Protein AF-A0A1T2KWX1-F1 (afdb_monomer_lite)

Sequence (149 aa):
MFHFFMPVNASEAEDPHYSEAGFFDLHLCHWPDRPPFFKAVFSTFDFDDIDYVSIENPDGSEITRLETSSFIEFRSKGRKKRAFLQDHELADTPKAGWYTAKIHLKDGTVAEAKDYVDPGQLPLAEKIYPEEAQEVTLPVTIRWNDNRN

Radius of gyration: 19.48 Å; chains: 1; bounding box: 56×36×42 Å

Secondary structure (DSSP, 8-state):
----PPPPPHHHHS-TTEETTEEEEEEEE--TTS--EEEEEEEES-TTTEEEEEEE-TTS-EEEE--TTS-EEEEETTEEEEEEEEEEEPPSSPPPEEEEEEEEETTS-EEEEEEEE-GGG---------SS-------SS--------

Foldseek 3Di:
DDDDQDDQPPVRVPALQDKSFWGWDWDFAQAQPDAIWIKIKTKGLPLVFFPWKWKAAQVRHTQDIFDSVDWDWDDDPNGIMIMGIDIGHADPDGDFAWMWIWTQTPVRDTIIGTDTDDPVPDDHDDDPDPDPDDDDDDDPDDDDDPPDD

Organism: NCBI:txid1918949

Structure (mmCIF, N/CA/C/O backbone):
data_AF-A0A1T2KWX1-F1
#
_entry.id   AF-A0A1T2KWX1-F1
#
loop_
_atom_site.group_PDB
_atom_site.id
_atom_site.type_symbol
_atom_site.label_atom_id
_atom_site.label_alt_id
_atom_site.label_comp_id
_atom_site.label_asym_id
_atom_site.label_entity_id
_atom_site.label_seq_id
_atom_site.pdbx_PDB_ins_code
_atom_site.Cartn_x
_atom_site.Cartn_y
_atom_site.Cartn_z
_atom_site.occupancy
_atom_site.B_iso_or_equiv
_atom_site.auth_seq_id
_atom_site.auth_comp_id
_atom_site.auth_asym_id
_atom_site.auth_atom_id
_atom_site.pdbx_PDB_model_num
ATOM 1 N N . MET A 1 1 ? -20.654 8.286 19.021 1.00 33.97 1 MET A N 1
ATOM 2 C CA . MET A 1 1 ? -19.634 7.223 18.934 1.00 33.97 1 MET A CA 1
ATOM 3 C C . MET A 1 1 ? -18.305 7.940 18.792 1.00 33.97 1 MET A C 1
ATOM 5 O O . MET A 1 1 ? -18.181 8.731 17.870 1.00 33.97 1 MET A O 1
ATOM 9 N N . PHE A 1 2 ? -17.413 7.832 19.776 1.00 27.52 2 PHE A N 1
ATOM 10 C CA . PHE A 1 2 ? -16.129 8.537 19.757 1.00 27.52 2 PHE A CA 1
ATOM 11 C C . PHE A 1 2 ? -15.102 7.627 19.080 1.00 27.52 2 PHE A C 1
ATOM 13 O O . PHE A 1 2 ? -14.740 6.606 19.660 1.00 27.52 2 PHE A O 1
ATOM 20 N N . HIS A 1 3 ? -14.677 7.973 17.863 1.00 35.34 3 HIS A N 1
ATOM 21 C CA . HIS A 1 3 ? -13.516 7.348 17.232 1.00 35.34 3 HIS A CA 1
ATOM 22 C C . HIS A 1 3 ? -12.269 7.893 17.930 1.00 35.34 3 HIS A C 1
ATOM 24 O O . HIS A 1 3 ? -11.960 9.081 17.844 1.00 35.34 3 HIS A O 1
ATOM 30 N N . PHE A 1 4 ? -11.607 7.040 18.707 1.00 35.28 4 PHE A N 1
ATOM 31 C CA . PHE A 1 4 ? -10.330 7.362 19.332 1.00 35.28 4 PHE A CA 1
ATOM 32 C C . PHE A 1 4 ? -9.213 7.068 18.330 1.00 35.28 4 PHE A C 1
ATOM 34 O O . PHE A 1 4 ? -8.646 5.979 18.333 1.00 35.28 4 PHE A O 1
ATOM 41 N N . PHE A 1 5 ? -8.877 8.053 17.501 1.00 46.44 5 PHE A N 1
ATOM 42 C CA . PHE A 1 5 ? -7.596 8.052 16.803 1.00 46.44 5 PHE A CA 1
ATOM 43 C C . PHE A 1 5 ? -6.484 8.261 17.833 1.00 46.44 5 PHE A C 1
ATOM 45 O O . PHE A 1 5 ? -6.562 9.154 18.684 1.00 46.44 5 PHE A O 1
ATOM 52 N N . MET A 1 6 ? -5.463 7.401 17.816 1.00 46.31 6 MET A N 1
ATOM 53 C CA . MET A 1 6 ? -4.287 7.641 18.647 1.00 46.31 6 MET A CA 1
ATOM 54 C C . MET A 1 6 ? -3.519 8.852 18.117 1.00 46.31 6 MET A C 1
ATOM 56 O O . MET A 1 6 ? -3.432 9.027 16.903 1.00 46.31 6 MET A O 1
ATOM 60 N N . PRO A 1 7 ? -2.920 9.666 19.004 1.00 46.12 7 PRO A N 1
ATOM 61 C CA . PRO A 1 7 ? -2.001 10.696 18.565 1.00 46.12 7 PRO A CA 1
ATOM 62 C C . PRO A 1 7 ? -0.810 10.016 17.889 1.00 46.12 7 PRO A C 1
ATOM 64 O O . PRO A 1 7 ? -0.090 9.222 18.502 1.00 46.12 7 PRO A O 1
ATOM 67 N N . VAL A 1 8 ? -0.647 10.318 16.608 1.00 54.03 8 VAL A N 1
ATOM 68 C CA . VAL A 1 8 ? 0.557 10.045 15.832 1.00 54.03 8 VAL A CA 1
ATOM 69 C C . VAL A 1 8 ? 1.733 10.705 16.572 1.00 54.03 8 VAL A C 1
ATOM 71 O O . VAL A 1 8 ? 1.634 11.865 16.980 1.00 54.03 8 VAL A O 1
ATOM 74 N N . ASN A 1 9 ? 2.824 9.974 16.837 1.00 54.62 9 ASN A N 1
ATOM 75 C CA . ASN A 1 9 ? 4.011 10.597 17.446 1.00 54.62 9 ASN A CA 1
ATOM 76 C C . ASN A 1 9 ? 4.545 11.699 16.515 1.00 54.62 9 ASN A C 1
ATOM 78 O O . ASN A 1 9 ? 4.433 11.570 15.305 1.00 54.62 9 ASN A O 1
ATOM 82 N N . ALA A 1 10 ? 5.183 12.753 17.035 1.00 46.31 10 ALA A N 1
ATOM 83 C CA . ALA A 1 10 ? 5.638 13.883 16.206 1.00 46.31 10 ALA A CA 1
ATOM 84 C C . ALA A 1 10 ? 6.522 13.473 15.005 1.00 46.31 10 ALA A C 1
ATOM 86 O O . ALA A 1 10 ? 6.414 14.073 13.945 1.00 46.31 10 ALA A O 1
ATOM 87 N N . SER A 1 11 ? 7.336 12.416 15.138 1.00 58.19 11 SER A N 1
ATOM 88 C CA . SER A 1 11 ? 8.118 11.855 14.025 1.00 58.19 11 SER A CA 1
ATOM 89 C C . SER A 1 11 ? 7.287 11.043 13.027 1.00 58.19 11 SER A C 1
ATOM 91 O O . SER A 1 11 ? 7.658 10.960 11.870 1.00 58.19 11 SER A O 1
ATOM 93 N N . GLU A 1 12 ? 6.190 10.426 13.471 1.00 63.66 12 GLU A N 1
ATOM 94 C CA . GLU A 1 12 ? 5.225 9.737 12.603 1.00 63.66 12 GLU A CA 1
ATOM 95 C C . GLU A 1 12 ? 4.311 10.769 11.895 1.00 63.66 12 GLU A C 1
ATOM 97 O O . GLU A 1 12 ? 3.767 10.480 10.843 1.00 63.66 12 GLU A O 1
ATOM 102 N N . ALA A 1 13 ? 4.138 11.981 12.442 1.00 66.62 13 ALA A N 1
ATOM 103 C CA . ALA A 1 13 ? 3.219 12.991 11.900 1.00 66.62 13 ALA A CA 1
ATOM 104 C C . ALA A 1 13 ? 3.770 13.712 10.662 1.00 66.62 13 ALA A C 1
ATOM 106 O O . ALA A 1 13 ? 3.001 14.234 9.859 1.00 66.62 13 ALA A O 1
ATOM 107 N N . GLU A 1 14 ? 5.094 13.750 10.523 1.00 84.25 14 GLU A N 1
ATOM 108 C CA . GLU A 1 14 ? 5.785 14.302 9.353 1.00 84.25 14 GLU A CA 1
ATOM 109 C C . GLU A 1 14 ? 6.206 13.213 8.357 1.00 84.25 14 GLU A C 1
ATOM 111 O O . GLU A 1 14 ? 6.627 13.532 7.246 1.00 84.25 14 GLU A O 1
ATOM 116 N N . ASP A 1 15 ? 6.096 11.941 8.745 1.00 92.31 15 ASP A N 1
ATOM 117 C CA . ASP A 1 15 ? 6.477 10.801 7.924 1.00 92.31 15 ASP A CA 1
ATOM 118 C C . ASP A 1 15 ? 5.303 10.378 7.018 1.00 92.31 15 ASP A C 1
ATOM 120 O O . ASP A 1 15 ? 4.298 9.873 7.529 1.00 92.31 15 ASP A O 1
ATOM 124 N N . PRO A 1 16 ? 5.406 10.537 5.680 1.00 95.19 16 PRO A N 1
ATOM 125 C CA . PRO A 1 16 ? 4.317 10.230 4.755 1.00 95.19 16 PRO A CA 1
ATOM 126 C C . PRO A 1 16 ? 3.844 8.776 4.804 1.00 95.19 16 PRO A C 1
ATOM 128 O O . PRO A 1 16 ? 2.718 8.506 4.392 1.00 95.19 16 PRO A O 1
ATOM 131 N N . HIS A 1 17 ? 4.651 7.849 5.331 1.00 97.06 17 HIS A N 1
ATOM 132 C CA . HIS A 1 17 ? 4.259 6.447 5.493 1.00 97.06 17 HIS A CA 1
ATOM 133 C C . HIS A 1 17 ? 3.114 6.267 6.491 1.00 97.06 17 HIS A C 1
ATOM 135 O O . HIS A 1 17 ? 2.441 5.234 6.484 1.00 97.06 17 HIS A O 1
ATOM 141 N N . TYR A 1 18 ? 2.890 7.241 7.372 1.00 95.31 18 TYR A N 1
ATOM 142 C CA . TYR A 1 18 ? 1.847 7.186 8.380 1.00 95.31 18 TYR A CA 1
ATOM 143 C C . TYR A 1 18 ? 0.668 8.077 8.003 1.00 95.31 18 TYR A C 1
ATOM 145 O O . TYR A 1 18 ? 0.795 9.207 7.546 1.00 95.31 18 TYR A O 1
ATOM 153 N N . SER A 1 19 ? -0.512 7.551 8.288 1.00 95.06 19 SER A N 1
ATOM 154 C CA . SER A 1 19 ? -1.768 8.279 8.328 1.00 95.06 19 SER A CA 1
ATOM 155 C C . SER A 1 19 ? -2.445 8.016 9.667 1.00 95.06 19 SER A C 1
ATOM 157 O O . SER A 1 19 ? -2.051 7.119 10.421 1.00 95.06 19 SER A O 1
ATOM 159 N N . GLU A 1 20 ? -3.525 8.738 9.945 1.00 91.94 20 GLU A N 1
ATOM 160 C CA . GLU A 1 20 ? -4.379 8.435 11.095 1.00 91.94 20 GLU A CA 1
ATOM 161 C C . GLU A 1 20 ? -4.956 7.008 11.048 1.00 91.94 20 GLU A C 1
ATOM 163 O O . GLU A 1 20 ? -5.183 6.404 12.093 1.00 91.94 20 GLU A O 1
ATOM 168 N N . ALA A 1 21 ? -5.124 6.433 9.851 1.00 95.12 21 ALA A N 1
ATOM 169 C CA . ALA A 1 21 ? -5.714 5.112 9.657 1.00 95.12 21 ALA A CA 1
ATOM 170 C C . ALA A 1 21 ? -4.691 3.960 9.656 1.00 95.12 21 ALA A C 1
ATOM 172 O O . ALA A 1 21 ? -5.078 2.791 9.742 1.00 95.12 21 ALA A O 1
ATOM 173 N N . GLY A 1 22 ? -3.387 4.241 9.563 1.00 94.75 22 GLY A N 1
ATOM 174 C CA . GLY A 1 22 ? -2.361 3.200 9.560 1.00 94.75 22 GLY A CA 1
ATOM 175 C C . GLY A 1 22 ? -1.039 3.598 8.915 1.00 94.75 22 GLY A C 1
ATOM 176 O O . GLY A 1 22 ? -0.802 4.757 8.594 1.00 94.75 22 GLY A O 1
ATOM 177 N N . PHE A 1 23 ? -0.181 2.597 8.743 1.00 96.62 23 PHE A N 1
ATOM 178 C CA . PHE A 1 23 ? 1.148 2.693 8.142 1.00 96.62 23 PHE A CA 1
ATOM 179 C C . PHE A 1 23 ? 1.183 1.950 6.808 1.00 96.62 23 PHE A C 1
ATOM 181 O O . PHE A 1 23 ? 0.677 0.824 6.748 1.00 96.62 23 PHE A O 1
ATOM 188 N N . PHE A 1 24 ? 1.815 2.536 5.797 1.00 97.38 24 PHE A N 1
ATOM 189 C CA . PHE A 1 24 ? 2.024 1.955 4.475 1.00 97.38 24 PHE A CA 1
ATOM 190 C C . PHE A 1 24 ? 3.501 2.014 4.076 1.00 97.38 24 PHE A C 1
ATOM 192 O O . PHE A 1 24 ? 4.145 3.028 4.307 1.00 97.38 24 PHE A O 1
ATOM 199 N N . ASP A 1 25 ? 3.996 0.943 3.461 1.00 96.44 25 ASP A N 1
ATOM 200 C CA . ASP A 1 25 ? 5.340 0.815 2.889 1.00 96.44 25 ASP A CA 1
ATOM 201 C C . ASP A 1 25 ? 5.269 -0.047 1.621 1.00 96.44 25 ASP A C 1
ATOM 203 O O . ASP A 1 25 ? 4.445 -0.972 1.531 1.00 96.44 25 ASP A O 1
ATOM 207 N N . LEU A 1 26 ? 6.112 0.255 0.635 1.00 94.00 26 LEU A N 1
ATOM 208 C CA . LEU A 1 26 ? 6.174 -0.452 -0.635 1.00 94.00 26 LEU A CA 1
ATOM 209 C C . LEU A 1 26 ? 7.611 -0.881 -0.937 1.00 94.00 26 LEU A C 1
ATOM 211 O O . LEU A 1 26 ? 8.393 -0.193 -1.591 1.00 94.00 26 LEU A O 1
ATOM 215 N N . HIS A 1 27 ? 7.947 -2.103 -0.540 1.00 92.06 27 HIS A N 1
ATOM 216 C CA . HIS A 1 27 ? 9.292 -2.616 -0.739 1.00 92.06 27 HIS A CA 1
ATOM 217 C C . HIS A 1 27 ? 9.491 -3.177 -2.155 1.00 92.06 27 HIS A C 1
ATOM 219 O O . HIS A 1 27 ? 8.851 -4.159 -2.546 1.00 92.06 27 HIS A O 1
ATOM 225 N N . LEU A 1 28 ? 10.429 -2.608 -2.918 1.00 90.19 28 LEU A N 1
ATOM 226 C CA . LEU A 1 28 ? 10.876 -3.189 -4.184 1.00 90.19 28 LEU A CA 1
ATOM 227 C C . LEU A 1 28 ? 11.759 -4.419 -3.932 1.00 90.19 28 LEU A C 1
ATOM 229 O O . LEU A 1 28 ? 12.913 -4.315 -3.521 1.00 90.19 28 LEU A O 1
ATOM 233 N N . CYS A 1 29 ? 11.215 -5.597 -4.220 1.00 88.56 29 CYS A N 1
ATOM 234 C CA . CYS A 1 29 ? 11.912 -6.868 -4.110 1.00 88.56 29 CYS A CA 1
ATOM 235 C C . CYS A 1 29 ? 12.600 -7.220 -5.432 1.00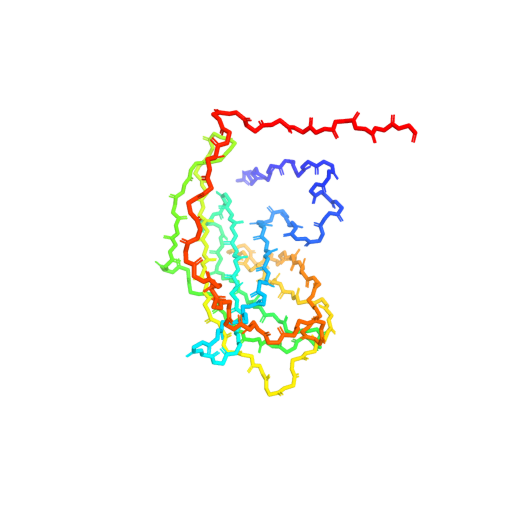 88.56 29 CYS A C 1
ATOM 237 O O . CYS A 1 29 ? 11.937 -7.444 -6.445 1.00 88.56 29 CYS A O 1
ATOM 239 N N . HIS A 1 30 ? 13.926 -7.355 -5.398 1.00 85.25 30 HIS A N 1
ATOM 240 C CA . HIS A 1 30 ? 14.738 -7.723 -6.558 1.00 85.25 30 HIS A CA 1
ATOM 241 C C . HIS A 1 30 ? 15.472 -9.050 -6.303 1.00 85.25 30 HIS A C 1
ATOM 243 O O . HIS A 1 30 ? 16.647 -9.070 -5.948 1.00 85.25 30 HIS A O 1
ATOM 249 N N . TRP A 1 31 ? 14.752 -10.170 -6.397 1.00 82.94 31 TRP A N 1
ATOM 250 C CA . TRP A 1 31 ? 15.282 -11.502 -6.078 1.00 82.94 31 TRP A CA 1
ATOM 251 C C . TRP A 1 31 ? 15.898 -12.153 -7.331 1.00 82.94 31 TRP A C 1
ATOM 253 O O . TRP A 1 31 ? 15.387 -11.941 -8.427 1.00 82.94 31 TRP A O 1
ATOM 263 N N . PRO A 1 32 ? 16.977 -12.951 -7.216 1.00 79.25 32 PRO A N 1
ATOM 264 C CA . PRO A 1 32 ? 17.700 -13.483 -8.379 1.00 79.25 32 PRO A CA 1
ATOM 265 C C . PRO A 1 32 ? 16.953 -14.592 -9.142 1.00 79.25 32 PRO A C 1
ATOM 267 O O . PRO A 1 32 ? 17.361 -14.970 -10.239 1.00 79.25 32 PRO A O 1
ATOM 270 N N . ASP A 1 33 ? 15.905 -15.164 -8.555 1.00 85.75 33 ASP A N 1
ATOM 271 C CA . ASP A 1 33 ? 15.171 -16.334 -9.041 1.00 85.75 33 ASP A CA 1
ATOM 272 C C . ASP A 1 33 ? 13.789 -16.009 -9.631 1.00 85.75 33 ASP A C 1
ATOM 274 O O . ASP A 1 33 ? 13.115 -16.906 -10.138 1.00 85.75 33 ASP A O 1
ATOM 278 N N . ARG A 1 34 ? 13.368 -14.737 -9.617 1.00 85.88 34 ARG A N 1
ATOM 279 C CA . ARG A 1 34 ? 12.090 -14.290 -10.191 1.00 85.88 34 ARG A CA 1
ATOM 280 C C . ARG A 1 34 ? 12.155 -12.840 -10.687 1.00 85.88 34 ARG A C 1
ATOM 282 O O . ARG A 1 34 ? 13.023 -12.094 -10.241 1.00 85.88 34 ARG A O 1
ATOM 289 N N . PRO A 1 35 ? 11.232 -12.414 -11.571 1.00 87.69 35 PRO A N 1
ATOM 290 C CA . PRO A 1 35 ? 11.109 -11.007 -11.935 1.00 87.69 35 PRO A CA 1
ATOM 291 C C . PRO A 1 35 ? 10.916 -10.113 -10.698 1.00 87.69 35 PRO A C 1
ATOM 293 O O . PRO A 1 35 ? 10.315 -10.570 -9.715 1.00 87.69 35 PRO A O 1
ATOM 296 N N . PRO A 1 36 ? 11.397 -8.857 -10.732 1.00 87.88 36 PRO A N 1
ATOM 297 C CA . PRO A 1 36 ? 11.255 -7.952 -9.605 1.00 87.88 36 PRO A CA 1
ATOM 298 C C . PRO A 1 36 ? 9.774 -7.623 -9.378 1.00 87.88 36 PRO A C 1
ATOM 300 O O . PRO A 1 36 ? 8.959 -7.648 -10.302 1.00 87.88 36 PRO A O 1
ATOM 303 N N . PHE A 1 37 ? 9.412 -7.362 -8.129 1.00 91.25 37 PHE A N 1
ATOM 304 C CA . PHE A 1 37 ? 8.021 -7.176 -7.720 1.00 91.25 37 PHE A CA 1
ATOM 305 C C . PHE A 1 37 ? 7.944 -6.212 -6.537 1.00 91.25 37 PHE A C 1
ATOM 307 O O . PHE A 1 37 ? 8.911 -6.055 -5.789 1.00 91.25 37 PHE A O 1
ATOM 314 N N . PHE A 1 38 ? 6.790 -5.586 -6.337 1.00 92.62 38 PHE A N 1
ATOM 315 C CA . PHE A 1 38 ? 6.522 -4.844 -5.114 1.00 92.62 38 PHE A CA 1
ATOM 316 C C . PHE A 1 38 ? 5.958 -5.761 -4.041 1.00 92.62 38 PHE A C 1
ATOM 318 O O . PHE A 1 38 ? 5.060 -6.560 -4.297 1.00 92.62 38 PHE A O 1
ATOM 325 N N . LYS A 1 39 ? 6.444 -5.604 -2.813 1.00 93.81 39 LYS A N 1
ATOM 326 C CA . LYS A 1 39 ? 5.784 -6.111 -1.618 1.00 93.81 39 LYS A CA 1
ATOM 327 C C . LYS A 1 39 ? 5.126 -4.936 -0.916 1.00 93.81 39 LYS A C 1
ATOM 329 O O . LYS A 1 39 ? 5.801 -4.137 -0.275 1.00 93.81 39 LYS A O 1
ATOM 334 N N . ALA A 1 40 ? 3.812 -4.844 -1.058 1.00 94.69 40 ALA A N 1
ATOM 335 C CA . ALA A 1 40 ? 3.020 -3.857 -0.354 1.00 94.69 40 ALA A CA 1
ATOM 336 C C . ALA A 1 40 ? 2.784 -4.308 1.084 1.00 94.69 40 ALA A C 1
ATOM 338 O O . ALA A 1 40 ? 2.397 -5.456 1.329 1.00 94.69 40 ALA A O 1
ATOM 339 N N . VAL A 1 41 ? 2.990 -3.391 2.024 1.00 95.62 41 VAL A N 1
ATOM 340 C CA . VAL A 1 41 ? 2.719 -3.602 3.441 1.00 95.62 41 VAL A CA 1
ATOM 341 C C . VAL A 1 41 ? 1.805 -2.492 3.929 1.00 95.62 41 VAL A C 1
ATOM 343 O O . VAL A 1 41 ? 2.172 -1.324 3.919 1.00 95.62 41 VAL A O 1
ATOM 346 N N . PHE A 1 42 ? 0.626 -2.859 4.419 1.00 96.62 42 PHE A N 1
ATOM 347 C CA . PHE A 1 42 ? -0.237 -1.954 5.173 1.00 96.62 42 PHE A CA 1
ATOM 348 C C . PHE A 1 42 ? -0.432 -2.500 6.580 1.00 96.62 42 PHE A C 1
ATOM 350 O O . PHE A 1 42 ? -0.641 -3.698 6.759 1.00 96.62 42 PHE A O 1
ATOM 357 N N . SER A 1 43 ? -0.383 -1.654 7.607 1.00 96.75 43 SER A N 1
ATOM 358 C CA . SER A 1 43 ? -0.678 -2.090 8.970 1.00 96.75 43 SER A CA 1
ATOM 359 C C . SER A 1 43 ? -1.458 -1.064 9.773 1.00 96.75 43 SER A C 1
ATOM 361 O O . SER A 1 43 ? -1.148 0.124 9.766 1.00 96.75 43 SER A O 1
ATOM 363 N N . THR A 1 44 ? -2.431 -1.535 10.547 1.00 97.19 44 THR A N 1
ATOM 364 C CA . THR A 1 44 ? -3.343 -0.670 11.302 1.00 97.19 44 THR A CA 1
ATOM 365 C C . THR A 1 44 ? -3.732 -1.277 12.648 1.00 97.19 44 THR A C 1
ATOM 367 O O . THR A 1 44 ? -3.729 -2.501 12.833 1.00 97.19 44 THR A O 1
ATOM 370 N N . PHE A 1 45 ? -4.029 -0.401 13.607 1.00 96.56 45 PHE A N 1
ATOM 371 C CA . PHE A 1 45 ? -4.648 -0.761 14.882 1.00 96.56 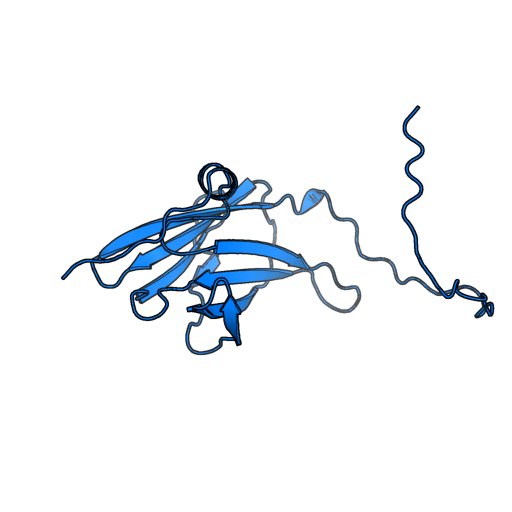45 PHE A CA 1
ATOM 372 C C . PHE A 1 45 ? -6.179 -0.803 14.800 1.00 96.56 45 PHE A C 1
ATOM 374 O O . PHE A 1 45 ? -6.802 -1.426 15.657 1.00 96.56 45 PHE A O 1
ATOM 381 N N . ASP A 1 46 ? -6.758 -0.188 13.769 1.00 95.19 46 ASP A N 1
ATOM 382 C CA . ASP A 1 46 ? -8.191 0.078 13.632 1.00 95.19 46 ASP A CA 1
ATOM 383 C C . ASP A 1 46 ? -8.752 -0.708 12.430 1.00 95.19 46 ASP A C 1
ATOM 385 O O . ASP A 1 46 ? -9.528 -0.227 11.613 1.00 95.19 46 ASP A O 1
ATOM 389 N N . PHE A 1 47 ? -8.317 -1.969 12.309 1.00 93.81 47 PHE A N 1
ATOM 390 C CA . PHE A 1 47 ? -8.632 -2.852 11.178 1.00 93.81 47 PHE A CA 1
ATOM 391 C C . PHE A 1 47 ? -10.131 -3.129 11.004 1.00 93.81 47 PHE A C 1
ATOM 393 O O . PHE A 1 47 ? -10.552 -3.495 9.910 1.00 93.81 47 PHE A O 1
ATOM 400 N N . ASP A 1 48 ? -10.928 -2.988 12.066 1.00 93.81 48 ASP A N 1
ATOM 401 C CA . ASP A 1 48 ? -12.381 -3.165 12.010 1.00 93.81 48 ASP A CA 1
ATOM 402 C C . ASP A 1 48 ? -13.091 -1.964 11.365 1.00 93.81 48 ASP A C 1
ATOM 404 O O . ASP A 1 48 ? -14.223 -2.121 10.904 1.00 93.81 48 ASP A O 1
ATOM 408 N N . ASP A 1 49 ? -12.431 -0.807 11.261 1.00 95.19 49 ASP A N 1
ATOM 409 C CA . ASP A 1 49 ? -12.985 0.421 10.673 1.00 95.19 49 ASP A CA 1
ATOM 410 C C . ASP A 1 49 ? -12.609 0.585 9.190 1.00 95.19 49 ASP A C 1
ATOM 412 O O . ASP A 1 49 ? -13.185 1.414 8.482 1.00 95.19 49 ASP A O 1
ATOM 416 N N . ILE A 1 50 ? -11.690 -0.248 8.691 1.00 94.88 50 ILE A N 1
ATOM 417 C CA . ILE A 1 50 ? -11.276 -0.271 7.285 1.00 94.88 50 ILE A CA 1
ATOM 418 C C . ILE A 1 50 ? -12.349 -0.954 6.430 1.00 94.88 50 ILE A C 1
ATOM 420 O O . ILE A 1 50 ? -12.768 -2.077 6.723 1.00 94.88 50 ILE A O 1
ATOM 424 N N . ASP A 1 51 ? -12.766 -0.299 5.347 1.00 95.00 51 ASP A N 1
ATOM 425 C CA . ASP A 1 51 ? -13.527 -0.931 4.265 1.00 95.00 51 ASP A CA 1
ATOM 426 C C . ASP A 1 51 ? -12.561 -1.580 3.264 1.00 95.00 51 ASP A C 1
ATOM 428 O O . ASP A 1 51 ? -12.582 -2.793 3.046 1.00 95.00 51 ASP A O 1
ATOM 432 N N . TYR A 1 52 ? -11.634 -0.791 2.711 1.00 95.25 52 TYR A N 1
ATOM 433 C CA . TYR A 1 52 ? -10.544 -1.306 1.886 1.00 95.25 52 TYR A CA 1
ATOM 434 C C . TYR A 1 52 ? -9.365 -0.358 1.760 1.00 95.25 52 TYR A C 1
ATOM 436 O O . TYR A 1 52 ? -9.439 0.814 2.116 1.00 95.25 52 TYR A O 1
ATOM 444 N N . VAL A 1 53 ? -8.277 -0.884 1.203 1.00 96.06 53 VA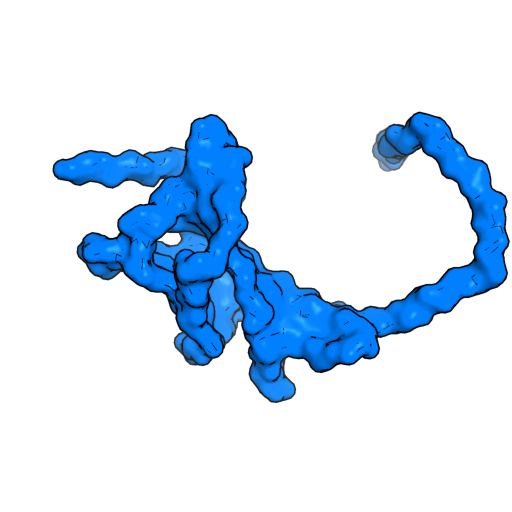L A N 1
ATOM 445 C CA . VAL A 1 53 ? -7.097 -0.105 0.845 1.00 96.06 53 VAL A CA 1
ATOM 446 C C . VAL A 1 53 ? -6.790 -0.338 -0.626 1.00 96.06 53 VAL A C 1
ATOM 448 O O . VAL A 1 53 ? -6.661 -1.493 -1.036 1.00 96.06 53 VAL A O 1
ATOM 451 N N . SER A 1 54 ? -6.689 0.728 -1.414 1.00 96.50 54 SER A N 1
ATOM 452 C CA . SER A 1 54 ? -6.129 0.678 -2.768 1.00 96.50 54 SER A CA 1
ATOM 453 C C . SER A 1 54 ? -4.736 1.291 -2.785 1.00 96.50 54 SER A C 1
ATOM 455 O O . SER A 1 54 ? -4.401 2.138 -1.957 1.00 96.50 54 SER A O 1
ATOM 457 N N . ILE A 1 55 ? -3.906 0.810 -3.702 1.00 95.69 55 ILE A N 1
ATOM 458 C CA . ILE A 1 55 ? -2.540 1.283 -3.907 1.00 95.69 55 ILE A CA 1
ATOM 459 C C . ILE A 1 55 ? -2.468 1.877 -5.304 1.00 95.69 55 ILE A C 1
ATOM 461 O O . ILE A 1 55 ? -2.890 1.242 -6.267 1.00 95.69 55 ILE A O 1
ATOM 465 N N . GLU A 1 56 ? -1.915 3.076 -5.408 1.00 95.75 56 GLU A N 1
ATOM 466 C CA . GLU A 1 56 ? -1.811 3.856 -6.635 1.00 95.75 56 GLU A CA 1
ATOM 467 C C . GLU A 1 56 ? -0.343 4.097 -7.010 1.00 95.75 56 GLU A C 1
ATOM 469 O O . GLU A 1 56 ? 0.525 4.299 -6.152 1.00 95.75 56 GLU A O 1
ATOM 474 N N . ASN A 1 57 ? -0.081 4.110 -8.316 1.00 94.12 57 ASN A N 1
ATOM 475 C CA . ASN A 1 57 ? 1.167 4.569 -8.914 1.00 94.12 57 ASN A CA 1
ATOM 476 C C . ASN A 1 57 ? 1.379 6.077 -8.672 1.00 94.12 57 ASN A C 1
ATOM 478 O O . ASN A 1 57 ? 0.421 6.801 -8.388 1.00 94.12 57 ASN A O 1
ATOM 482 N N . PRO A 1 58 ? 2.594 6.607 -8.917 1.00 95.50 58 PRO A N 1
ATOM 483 C CA . PRO A 1 58 ? 2.867 8.043 -8.827 1.00 95.50 58 PRO A CA 1
ATOM 484 C C . PRO A 1 58 ? 2.017 8.934 -9.746 1.00 95.50 58 PRO A C 1
ATOM 486 O O . PRO A 1 58 ? 1.934 10.139 -9.527 1.00 95.50 58 PRO A O 1
ATOM 489 N N . ASP A 1 59 ? 1.404 8.370 -10.790 1.00 93.75 59 ASP A N 1
ATOM 490 C CA . ASP A 1 59 ? 0.475 9.083 -11.676 1.00 93.75 59 ASP A CA 1
ATOM 491 C C . ASP A 1 59 ? -1.002 8.972 -11.253 1.00 93.75 59 ASP A C 1
ATOM 493 O O . ASP A 1 59 ? -1.872 9.495 -11.949 1.00 93.75 59 ASP A O 1
ATOM 497 N N . GLY A 1 60 ? -1.283 8.315 -10.123 1.00 93.56 60 GLY A N 1
ATOM 498 C CA . GLY A 1 60 ? -2.624 8.099 -9.582 1.00 93.56 60 GLY A CA 1
ATOM 499 C C . GLY A 1 60 ? -3.373 6.911 -10.190 1.00 93.56 60 GLY A C 1
ATOM 500 O O . GLY A 1 60 ? -4.519 6.672 -9.821 1.00 93.56 60 GLY A O 1
ATOM 501 N N . SER A 1 61 ? -2.775 6.159 -11.120 1.00 93.00 61 SER A N 1
ATOM 502 C CA . SER A 1 61 ? -3.397 4.926 -11.615 1.00 93.00 61 SER A CA 1
ATOM 503 C C . SER A 1 61 ? -3.347 3.822 -10.556 1.00 93.00 61 SER A C 1
ATOM 505 O O . SER A 1 61 ? -2.310 3.600 -9.933 1.00 93.00 61 SER A O 1
ATOM 507 N N . GLU A 1 62 ? -4.458 3.113 -10.354 1.00 92.88 62 GLU A N 1
ATOM 508 C CA . GLU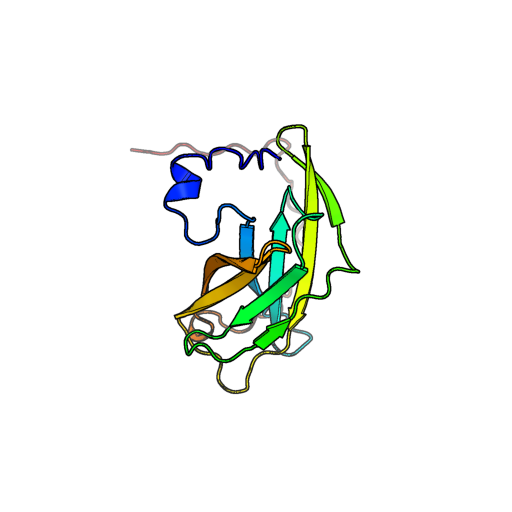 A 1 62 ? -4.531 2.015 -9.385 1.00 92.88 62 GLU A CA 1
ATOM 509 C C . GLU A 1 62 ? -3.626 0.843 -9.809 1.00 92.88 62 GLU A C 1
ATOM 511 O O . GLU A 1 62 ? -3.674 0.378 -10.947 1.00 92.88 62 GLU A O 1
ATOM 516 N N . ILE A 1 63 ? -2.807 0.365 -8.873 1.00 91.62 63 ILE A N 1
ATOM 517 C CA . ILE A 1 63 ? -2.027 -0.874 -8.972 1.00 91.62 63 ILE A CA 1
ATOM 518 C C . ILE A 1 63 ? -2.906 -2.050 -8.561 1.00 91.62 63 ILE A C 1
ATOM 520 O O . ILE A 1 63 ? -2.963 -3.068 -9.246 1.00 91.62 63 ILE A O 1
ATOM 524 N N . THR A 1 64 ? -3.556 -1.927 -7.403 1.00 90.69 64 THR A N 1
ATOM 525 C CA . THR A 1 64 ? -4.343 -3.005 -6.806 1.00 90.69 64 THR A CA 1
ATOM 526 C C . THR A 1 64 ? -5.205 -2.497 -5.655 1.00 90.69 64 THR A C 1
ATOM 528 O O . THR A 1 64 ? -4.956 -1.439 -5.075 1.00 90.69 64 THR A O 1
ATOM 531 N N . ARG A 1 65 ? -6.139 -3.344 -5.230 1.00 93.56 65 ARG A N 1
ATOM 532 C CA . ARG A 1 65 ? -6.738 -3.325 -3.895 1.00 93.56 65 ARG A CA 1
ATOM 533 C C . ARG A 1 65 ? -6.084 -4.405 -3.030 1.00 93.56 65 ARG A C 1
ATOM 535 O O . ARG A 1 65 ? -5.836 -5.504 -3.526 1.00 93.56 65 ARG A O 1
ATOM 542 N N . LEU A 1 66 ? -5.777 -4.095 -1.772 1.00 89.50 66 LEU A N 1
ATOM 543 C CA . LEU A 1 66 ? -5.225 -5.071 -0.829 1.00 89.50 66 LEU A CA 1
ATOM 544 C C . LEU A 1 66 ? -6.301 -6.065 -0.387 1.00 89.50 66 LEU A C 1
ATOM 546 O O . LEU A 1 66 ? -7.412 -5.676 -0.021 1.00 89.50 66 LEU A O 1
ATOM 550 N N . GLU A 1 67 ? -5.943 -7.347 -0.373 1.00 85.44 67 GLU A N 1
ATOM 551 C CA . GLU A 1 67 ? -6.790 -8.412 0.157 1.00 85.44 67 GLU A CA 1
ATOM 552 C C . GLU A 1 67 ? -6.711 -8.434 1.690 1.00 85.44 67 GLU A C 1
ATOM 554 O O . GLU A 1 67 ? -5.697 -8.810 2.279 1.00 85.44 67 GLU A O 1
ATOM 559 N N . THR A 1 68 ? -7.790 -8.031 2.361 1.00 82.31 68 THR A N 1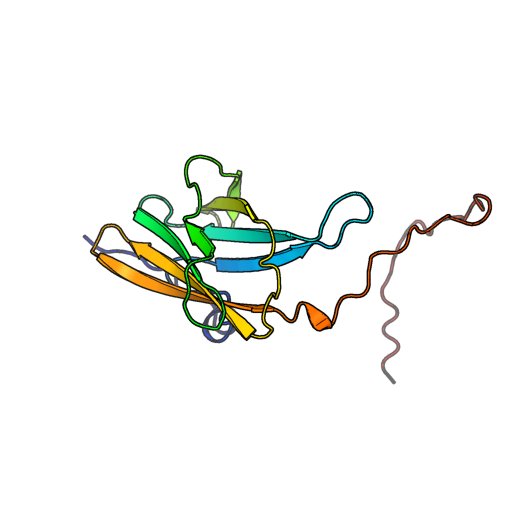
ATOM 560 C CA . THR A 1 68 ? -7.813 -7.915 3.828 1.00 82.31 68 THR A CA 1
ATOM 561 C C . THR A 1 68 ? -8.140 -9.228 4.541 1.00 82.31 68 THR A C 1
ATOM 563 O O . THR A 1 68 ? -8.051 -9.296 5.769 1.00 82.31 68 THR A O 1
ATOM 566 N N . SER A 1 69 ? -8.474 -10.302 3.815 1.00 86.00 69 SER A N 1
ATOM 567 C CA . SER A 1 69 ? -8.668 -11.627 4.423 1.00 86.00 69 SER A CA 1
ATOM 568 C C . SER A 1 69 ? -7.362 -12.309 4.852 1.00 86.00 69 SER A C 1
ATOM 570 O O . SER A 1 69 ? -7.392 -13.154 5.747 1.00 86.00 69 SER A O 1
ATOM 572 N N . SER A 1 70 ? -6.217 -11.923 4.276 1.00 86.56 70 SER A N 1
ATOM 573 C CA . SER A 1 70 ? -4.893 -12.450 4.628 1.00 86.56 70 SER A CA 1
ATOM 574 C C . SER A 1 70 ? -4.101 -11.424 5.435 1.00 86.56 70 SER A C 1
ATOM 576 O O . SER A 1 70 ? -3.724 -10.367 4.928 1.00 86.56 70 SER A O 1
ATOM 578 N N . PHE A 1 71 ? -3.843 -11.722 6.708 1.00 94.69 71 PHE A N 1
ATOM 579 C CA . PHE A 1 71 ? -3.131 -10.808 7.597 1.00 94.69 71 PHE A CA 1
ATOM 580 C C . PHE A 1 71 ? -2.294 -11.529 8.649 1.00 94.69 71 PHE A C 1
ATOM 582 O O . PHE A 1 71 ? -2.563 -12.663 9.045 1.00 94.69 71 PHE A O 1
ATOM 589 N N . ILE A 1 72 ? -1.307 -10.803 9.166 1.00 95.25 72 ILE A N 1
ATOM 590 C CA . ILE A 1 72 ? -0.550 -11.155 10.363 1.00 95.25 72 ILE A CA 1
ATOM 591 C C . ILE A 1 72 ? -1.089 -10.305 11.514 1.00 95.25 72 ILE A C 1
ATOM 593 O O . ILE A 1 72 ? -1.011 -9.076 11.476 1.00 95.25 72 ILE A O 1
ATOM 597 N N . GLU A 1 73 ? -1.634 -10.945 12.550 1.00 96.81 73 GLU A N 1
ATOM 598 C CA . GLU A 1 73 ? -2.033 -10.271 13.791 1.00 96.81 73 GLU A CA 1
ATOM 599 C C . GLU A 1 73 ? -0.896 -10.335 14.815 1.00 96.81 73 GLU A C 1
ATOM 601 O O . GLU A 1 73 ? -0.338 -11.396 15.090 1.00 96.81 73 GLU A O 1
ATOM 606 N N . PHE A 1 74 ? -0.564 -9.192 15.408 1.00 95.25 74 PHE A N 1
ATOM 607 C CA . PHE A 1 74 ? 0.462 -9.079 16.441 1.00 95.25 74 PHE A CA 1
ATOM 608 C C . PHE A 1 74 ? 0.109 -7.973 17.439 1.00 95.25 74 PHE A C 1
ATOM 610 O O . PHE A 1 74 ? -0.884 -7.260 17.291 1.00 95.25 74 PHE A O 1
ATOM 617 N N . ARG A 1 75 ? 0.901 -7.836 18.507 1.00 94.56 75 ARG A N 1
ATOM 618 C CA . ARG A 1 75 ? 0.734 -6.761 19.494 1.00 94.56 75 ARG A CA 1
ATOM 619 C C . ARG A 1 75 ? 1.809 -5.699 19.322 1.00 94.56 75 ARG A C 1
ATOM 621 O O . ARG A 1 75 ? 2.984 -6.020 19.200 1.00 94.56 75 ARG A O 1
ATOM 628 N N . SER A 1 76 ? 1.403 -4.436 19.376 1.00 91.44 76 SER A N 1
ATOM 629 C CA . SER A 1 76 ? 2.296 -3.275 19.392 1.00 91.44 76 SER A CA 1
ATOM 630 C C . SER A 1 76 ? 1.663 -2.169 20.231 1.00 91.44 76 SER A C 1
ATOM 632 O O . SER A 1 76 ? 0.440 -2.066 20.284 1.00 91.44 76 SER A O 1
ATOM 634 N N . LYS A 1 77 ? 2.469 -1.384 20.958 1.00 89.94 77 LYS A N 1
ATOM 635 C CA . LYS A 1 77 ? 1.980 -0.329 21.874 1.00 89.94 77 LYS A CA 1
ATOM 636 C C . LYS A 1 77 ? 0.819 -0.809 22.791 1.00 89.94 77 LYS A C 1
ATOM 638 O O . LYS A 1 77 ? -0.119 -0.074 23.072 1.00 89.94 77 LYS A O 1
ATOM 643 N N . GLY A 1 78 ? 0.839 -2.082 23.213 1.00 93.44 78 GLY A N 1
ATOM 644 C CA . GLY A 1 78 ? -0.197 -2.709 24.054 1.00 93.44 78 GLY A CA 1
ATOM 645 C C . GLY A 1 78 ? -1.510 -3.113 23.354 1.00 93.44 78 GLY A C 1
ATOM 646 O O . GLY A 1 78 ? -2.313 -3.834 23.949 1.00 93.44 78 GLY A O 1
ATOM 647 N N . ARG A 1 79 ? -1.724 -2.733 22.089 1.00 94.50 79 ARG A N 1
ATOM 648 C CA . ARG A 1 79 ? -2.941 -3.013 21.304 1.00 94.50 79 ARG A CA 1
ATOM 649 C C . ARG A 1 79 ? -2.695 -4.103 20.255 1.00 94.50 79 ARG A C 1
ATOM 651 O O . ARG A 1 79 ? -1.551 -4.386 19.900 1.00 94.50 79 ARG A O 1
ATOM 658 N N . LYS A 1 80 ? -3.772 -4.736 19.776 1.00 96.56 80 LYS A N 1
ATOM 659 C CA . LYS A 1 80 ? -3.711 -5.626 18.607 1.00 96.56 80 LYS A CA 1
ATOM 660 C C . LYS A 1 80 ? -3.514 -4.782 17.350 1.00 96.56 80 LYS A C 1
ATOM 662 O O . LYS A 1 80 ? -4.205 -3.785 17.186 1.00 96.56 80 LYS A O 1
ATOM 667 N N . LYS A 1 81 ? -2.595 -5.196 16.488 1.00 96.44 81 LYS A N 1
ATOM 668 C CA . LYS A 1 81 ? -2.330 -4.610 15.175 1.00 96.44 81 LYS A CA 1
ATOM 669 C C . LYS A 1 81 ? -2.433 -5.719 14.134 1.00 96.44 81 LYS A C 1
ATOM 671 O O . LYS A 1 81 ? -2.023 -6.849 14.408 1.00 96.44 81 LYS A O 1
ATOM 676 N N . ARG A 1 82 ? -2.959 -5.403 12.955 1.00 97.50 82 ARG A N 1
ATOM 677 C CA . ARG A 1 82 ? -2.899 -6.292 11.789 1.00 97.50 82 ARG A CA 1
ATOM 678 C C . ARG A 1 82 ? -1.983 -5.689 10.742 1.00 97.50 82 ARG A C 1
ATOM 680 O O . ARG A 1 82 ? -2.004 -4.475 10.548 1.00 97.50 82 ARG A O 1
ATOM 687 N N . ALA A 1 83 ? -1.181 -6.533 10.104 1.00 96.38 83 ALA A N 1
ATOM 688 C CA . ALA A 1 83 ? -0.451 -6.195 8.892 1.00 96.38 83 ALA A CA 1
ATOM 689 C C . ALA A 1 83 ? -0.942 -7.065 7.735 1.00 96.38 83 ALA A C 1
ATOM 691 O O . ALA A 1 83 ? -1.083 -8.278 7.880 1.00 96.38 83 ALA A O 1
ATOM 692 N N . PHE A 1 84 ? -1.170 -6.424 6.600 1.00 95.38 84 PHE A N 1
ATOM 693 C CA . PHE A 1 84 ? -1.563 -7.011 5.330 1.00 95.38 84 PHE A CA 1
ATOM 694 C C . PHE A 1 84 ? -0.354 -6.903 4.408 1.00 95.38 84 PHE A C 1
ATOM 696 O O . PHE A 1 84 ? 0.206 -5.816 4.256 1.00 95.38 84 PHE A O 1
ATOM 703 N N . LEU A 1 85 ? 0.097 -8.040 3.885 1.00 93.62 85 LEU A N 1
ATOM 704 C CA . LEU A 1 85 ? 1.296 -8.132 3.062 1.00 93.62 85 LEU A CA 1
ATOM 705 C C . LEU A 1 85 ? 0.929 -8.821 1.757 1.00 93.62 85 LEU A C 1
ATOM 707 O O . LEU A 1 85 ? 0.417 -9.941 1.785 1.00 93.62 85 LEU A O 1
ATOM 711 N N . GLN A 1 86 ? 1.219 -8.174 0.634 1.00 93.56 86 GLN A N 1
ATOM 712 C CA . GLN A 1 86 ? 0.867 -8.705 -0.676 1.00 93.56 86 GLN A CA 1
ATOM 713 C C . GLN A 1 86 ? 1.953 -8.407 -1.709 1.00 93.56 86 GLN A C 1
ATOM 715 O O . GLN A 1 86 ? 2.527 -7.318 -1.740 1.00 93.56 86 GLN A O 1
ATOM 720 N N . ASP A 1 87 ? 2.244 -9.410 -2.536 1.00 93.56 87 ASP A N 1
ATOM 721 C CA . ASP A 1 87 ? 3.152 -9.284 -3.673 1.00 93.56 87 ASP A CA 1
ATOM 722 C C . ASP A 1 87 ? 2.372 -8.785 -4.893 1.00 93.56 87 ASP A C 1
ATOM 724 O O . ASP A 1 87 ? 1.288 -9.291 -5.192 1.00 93.56 87 ASP A O 1
ATOM 728 N N . HIS A 1 88 ? 2.961 -7.845 -5.625 1.00 89.94 88 HIS A N 1
ATOM 729 C CA . HIS A 1 88 ? 2.418 -7.285 -6.855 1.00 89.94 88 HIS A CA 1
ATOM 730 C C . HIS A 1 88 ? 3.496 -7.237 -7.928 1.00 89.94 88 HIS A C 1
ATOM 732 O O . HIS A 1 88 ? 4.609 -6.769 -7.686 1.00 89.94 88 HIS A O 1
ATOM 738 N N . GLU A 1 89 ? 3.165 -7.720 -9.120 1.00 88.00 89 GLU A N 1
ATOM 739 C CA . GLU A 1 89 ? 4.048 -7.596 -10.275 1.00 88.00 89 GLU A CA 1
ATOM 740 C C . GLU A 1 89 ? 4.298 -6.118 -10.592 1.00 88.00 89 GLU A C 1
ATOM 742 O O . GLU A 1 89 ? 3.416 -5.270 -10.436 1.00 88.00 89 GLU A O 1
ATOM 747 N N . LEU A 1 90 ? 5.521 -5.804 -11.013 1.00 84.25 90 LEU A N 1
ATOM 748 C CA . LEU A 1 90 ? 5.837 -4.467 -11.494 1.00 84.25 90 LEU A CA 1
ATOM 749 C C . LEU A 1 90 ? 5.192 -4.247 -12.856 1.00 84.25 90 LEU A C 1
ATOM 751 O O . LEU A 1 90 ? 5.193 -5.136 -13.705 1.00 84.25 90 LEU A O 1
ATOM 755 N N . ALA A 1 91 ? 4.715 -3.026 -13.085 1.00 79.12 91 ALA A N 1
ATOM 756 C CA . ALA A 1 91 ? 4.417 -2.580 -14.437 1.00 79.12 91 ALA A CA 1
ATOM 757 C C . ALA A 1 91 ? 5.680 -2.664 -15.312 1.00 79.12 91 ALA A C 1
ATOM 759 O O . ALA A 1 91 ? 6.791 -2.500 -14.808 1.00 79.12 91 ALA A O 1
ATOM 760 N N . ASP A 1 92 ? 5.509 -2.815 -16.629 1.00 75.50 92 ASP A N 1
ATOM 761 C CA . ASP A 1 92 ? 6.621 -2.884 -17.595 1.00 75.50 92 ASP A CA 1
ATOM 762 C C . ASP A 1 92 ? 7.581 -1.684 -17.498 1.00 75.50 92 ASP A C 1
ATOM 764 O O . ASP A 1 92 ? 8.747 -1.757 -17.883 1.00 75.50 92 ASP A O 1
ATOM 768 N N . THR A 1 93 ? 7.089 -0.540 -17.015 1.00 79.31 93 THR A N 1
ATOM 769 C CA . THR A 1 93 ? 7.879 0.677 -16.801 1.00 79.31 93 THR A CA 1
ATOM 770 C C . THR A 1 93 ? 7.504 1.297 -15.453 1.00 79.31 93 THR A C 1
ATOM 772 O O . THR A 1 93 ? 6.684 2.222 -15.408 1.00 79.31 93 THR A O 1
ATOM 775 N N . PRO A 1 94 ? 8.053 0.784 -14.337 1.00 82.56 94 PRO A N 1
ATOM 776 C CA . PRO A 1 94 ? 7.717 1.285 -13.016 1.00 82.56 94 PRO A CA 1
ATOM 777 C C . PRO A 1 94 ? 8.336 2.676 -12.839 1.00 82.56 94 PRO A C 1
ATOM 779 O O . PRO A 1 94 ? 9.480 2.929 -13.224 1.00 82.56 94 PRO A O 1
ATOM 782 N N . LYS A 1 95 ? 7.553 3.612 -12.305 1.00 89.00 95 LYS A N 1
ATOM 783 C CA . LYS A 1 95 ? 7.951 5.021 -12.205 1.00 89.00 95 LYS A CA 1
ATOM 784 C C . LYS A 1 95 ? 8.593 5.294 -10.855 1.00 89.00 95 LYS A C 1
ATOM 786 O O . LYS A 1 95 ? 8.124 4.789 -9.837 1.00 89.00 95 LYS A O 1
ATOM 791 N N . ALA A 1 96 ? 9.625 6.130 -10.844 1.00 92.94 96 ALA A N 1
ATOM 792 C CA . ALA A 1 96 ? 10.091 6.727 -9.604 1.00 92.94 96 ALA A CA 1
ATOM 793 C C . ALA A 1 96 ? 9.054 7.741 -9.102 1.00 92.94 96 ALA A C 1
ATOM 795 O O . ALA A 1 96 ? 8.517 8.520 -9.897 1.00 92.94 96 ALA A O 1
ATOM 796 N N . GLY A 1 97 ? 8.769 7.740 -7.803 1.00 95.12 97 GLY A N 1
ATOM 797 C CA . GLY A 1 97 ? 7.864 8.712 -7.203 1.00 95.12 97 GLY A CA 1
ATOM 798 C C . GLY A 1 97 ? 7.145 8.214 -5.959 1.00 95.12 97 GLY A C 1
ATOM 799 O O . GLY A 1 97 ? 7.448 7.156 -5.416 1.00 95.12 97 GLY A O 1
ATOM 800 N N . TRP A 1 98 ? 6.167 9.011 -5.531 1.00 97.25 98 TRP A N 1
ATOM 801 C CA . TRP A 1 98 ? 5.309 8.715 -4.390 1.00 97.25 98 TRP A CA 1
ATOM 802 C C . TRP A 1 98 ? 4.187 7.763 -4.789 1.00 97.25 98 TRP A C 1
ATOM 804 O O . TRP A 1 98 ? 3.234 8.164 -5.455 1.00 97.25 98 TRP A O 1
ATOM 814 N N . TYR A 1 99 ? 4.288 6.518 -4.350 1.00 96.69 99 TYR A N 1
ATOM 815 C CA . TYR A 1 99 ? 3.192 5.560 -4.393 1.00 96.69 99 TYR A CA 1
ATOM 816 C C . TYR A 1 99 ? 2.259 5.844 -3.221 1.00 96.69 99 TYR A C 1
ATOM 818 O O . TYR A 1 99 ? 2.718 6.181 -2.130 1.00 96.69 99 TYR A O 1
ATOM 826 N N . THR A 1 100 ? 0.950 5.749 -3.444 1.00 97.88 100 THR A N 1
ATOM 827 C CA . THR A 1 100 ? -0.049 6.165 -2.448 1.00 97.88 100 THR A CA 1
ATOM 828 C C . THR A 1 100 ? -0.947 4.999 -2.073 1.00 97.88 100 THR A C 1
ATOM 830 O O . THR A 1 100 ? -1.531 4.367 -2.945 1.00 97.88 100 THR A O 1
ATOM 833 N N . ALA A 1 101 ? -1.106 4.747 -0.777 1.00 97.69 101 ALA A N 1
ATOM 834 C CA . ALA A 1 101 ? -2.194 3.943 -0.245 1.00 97.69 101 ALA A CA 1
ATOM 835 C C . ALA A 1 101 ? -3.383 4.847 0.100 1.00 97.69 101 ALA A C 1
ATOM 837 O O . ALA A 1 101 ? -3.276 5.730 0.957 1.00 97.69 101 ALA A O 1
ATOM 838 N N . LYS A 1 102 ? -4.525 4.607 -0.549 1.00 97.88 102 LYS A N 1
ATOM 839 C CA . LYS A 1 102 ? -5.820 5.200 -0.198 1.00 97.88 102 LYS A CA 1
ATOM 840 C C . LYS A 1 102 ? -6.538 4.261 0.754 1.00 97.88 102 LYS A C 1
ATOM 842 O O . LYS A 1 102 ? -6.873 3.134 0.393 1.00 97.88 102 LYS A O 1
ATOM 847 N N . ILE A 1 103 ? -6.763 4.715 1.978 1.00 97.31 103 ILE A N 1
ATOM 848 C CA . ILE A 1 103 ? -7.349 3.910 3.046 1.00 97.31 103 ILE A CA 1
ATOM 849 C C . ILE A 1 103 ? -8.797 4.350 3.213 1.00 97.31 103 ILE A C 1
ATOM 851 O O . ILE A 1 103 ? -9.081 5.381 3.821 1.00 97.31 103 ILE A O 1
ATOM 855 N N . HIS A 1 104 ? -9.706 3.578 2.627 1.00 96.88 104 HIS A N 1
ATOM 856 C CA . HIS A 1 104 ? -11.137 3.835 2.658 1.00 96.88 104 HIS A CA 1
ATOM 857 C C . HIS A 1 104 ? -11.729 3.269 3.946 1.00 96.88 104 HIS A C 1
ATOM 859 O O . HIS A 1 104 ? -11.680 2.060 4.194 1.00 96.88 104 HIS A O 1
ATOM 865 N N . LEU A 1 105 ? -12.285 4.153 4.768 1.00 96.31 105 LEU A N 1
ATOM 866 C CA . LEU A 1 105 ? -12.941 3.806 6.020 1.00 96.31 105 LEU A CA 1
ATOM 867 C C . LEU A 1 105 ? -14.434 3.559 5.801 1.00 96.31 105 LEU A C 1
ATOM 869 O O . LEU A 1 105 ? -15.059 4.113 4.894 1.00 96.31 105 LEU A O 1
ATOM 873 N N . LYS A 1 106 ? -15.033 2.749 6.677 1.00 96.12 106 LYS A N 1
ATOM 874 C CA . LYS A 1 106 ? -16.466 2.406 6.624 1.00 96.12 106 LYS A CA 1
ATOM 875 C C . LYS A 1 106 ? -17.398 3.602 6.822 1.00 96.12 106 LYS A C 1
ATOM 877 O O . LYS A 1 106 ? -18.572 3.517 6.471 1.00 96.12 106 LYS A O 1
ATOM 882 N N . ASP A 1 107 ? -16.899 4.699 7.389 1.00 95.50 107 ASP A N 1
ATOM 883 C CA . ASP A 1 107 ? -17.646 5.949 7.547 1.00 95.50 107 ASP A CA 1
ATOM 884 C C . ASP A 1 107 ? -17.619 6.847 6.293 1.00 95.50 107 ASP A C 1
ATOM 886 O O . ASP A 1 107 ? -18.297 7.874 6.261 1.00 95.50 107 ASP A O 1
ATOM 890 N N . GLY A 1 108 ? -16.887 6.439 5.249 1.00 96.00 108 GLY A N 1
ATOM 891 C CA . GLY A 1 108 ? -16.731 7.161 3.987 1.00 96.00 108 GLY A CA 1
ATOM 892 C C . GLY A 1 108 ? -15.501 8.070 3.920 1.00 96.00 108 GLY A C 1
ATOM 893 O O . GLY A 1 108 ? -15.233 8.637 2.860 1.00 96.00 108 GLY A O 1
ATOM 894 N N . THR A 1 109 ? -14.742 8.207 5.009 1.00 96.69 109 THR A N 1
ATOM 895 C CA . THR A 1 109 ? -13.487 8.969 5.036 1.00 96.69 109 THR A CA 1
ATOM 896 C C . THR A 1 109 ? -12.390 8.227 4.272 1.00 96.69 109 THR A C 1
ATOM 898 O O . THR A 1 109 ? -12.357 6.995 4.236 1.00 96.69 109 THR A O 1
ATOM 901 N N . VAL A 1 110 ? -11.472 8.980 3.661 1.00 97.31 110 VAL A N 1
ATOM 902 C CA . VAL A 1 110 ? -10.295 8.430 2.981 1.00 97.31 110 VAL A CA 1
ATOM 903 C C . VAL A 1 110 ? -9.044 9.065 3.566 1.00 97.31 110 VAL A C 1
ATOM 905 O O . VAL A 1 110 ? -8.857 10.276 3.456 1.00 97.31 110 VAL A O 1
ATOM 908 N N . ALA A 1 111 ? -8.195 8.239 4.169 1.00 97.00 111 ALA A N 1
ATOM 909 C CA . ALA A 1 111 ? -6.869 8.641 4.619 1.00 97.00 111 ALA A CA 1
ATOM 910 C C . ALA A 1 111 ? -5.809 8.274 3.567 1.00 97.00 111 ALA A C 1
ATOM 912 O O . ALA A 1 111 ? -5.998 7.350 2.773 1.00 97.00 111 ALA A O 1
ATOM 913 N N . GLU A 1 112 ? -4.685 8.991 3.572 1.00 97.25 112 GLU A N 1
ATOM 914 C CA . GLU A 1 112 ? -3.567 8.753 2.654 1.00 97.25 112 GLU A CA 1
ATOM 915 C C . GLU A 1 112 ? -2.282 8.472 3.421 1.00 97.25 112 GLU A C 1
ATOM 917 O O . GLU A 1 112 ? -1.919 9.234 4.314 1.00 97.25 112 GLU A O 1
ATOM 922 N N . ALA A 1 113 ? -1.574 7.427 3.005 1.00 97.81 113 ALA A N 1
ATOM 923 C CA . ALA A 1 113 ? -0.181 7.181 3.358 1.00 97.81 113 ALA A CA 1
ATOM 924 C C . ALA A 1 113 ? 0.625 6.944 2.074 1.00 97.81 113 ALA A C 1
ATOM 926 O O . ALA A 1 113 ? 0.079 6.467 1.077 1.00 97.81 113 ALA A O 1
ATOM 927 N N . LYS A 1 114 ? 1.902 7.320 2.061 1.00 97.69 114 LYS A N 1
ATOM 928 C CA . LYS A 1 114 ? 2.746 7.360 0.864 1.00 97.69 114 LYS A CA 1
ATOM 929 C C . LYS A 1 114 ? 4.140 6.842 1.160 1.00 97.69 114 LYS A C 1
ATOM 931 O O . LYS A 1 114 ? 4.690 7.129 2.215 1.00 97.69 114 LYS A O 1
ATOM 936 N N . ASP A 1 115 ? 4.713 6.173 0.173 1.00 97.25 115 ASP A N 1
ATOM 937 C CA . ASP A 1 115 ? 6.111 5.754 0.172 1.00 97.25 115 ASP A CA 1
ATOM 938 C C . ASP A 1 115 ? 6.770 6.215 -1.137 1.00 97.25 115 ASP A C 1
ATOM 940 O O . ASP A 1 115 ? 6.149 6.176 -2.207 1.00 97.25 115 ASP A O 1
ATOM 944 N N . TYR A 1 116 ? 8.000 6.720 -1.048 1.00 95.38 116 TYR A N 1
ATOM 945 C CA . TYR A 1 116 ? 8.772 7.138 -2.211 1.00 95.38 116 TYR A CA 1
ATOM 946 C C . TYR A 1 116 ? 9.661 5.992 -2.667 1.00 95.38 116 TYR A C 1
ATOM 948 O O . TYR A 1 116 ? 10.638 5.641 -2.006 1.00 95.38 116 TYR A O 1
ATOM 956 N N . VAL A 1 117 ? 9.389 5.481 -3.863 1.00 92.94 117 VAL A N 1
ATOM 957 C CA . VAL A 1 117 ? 10.163 4.388 -4.446 1.00 92.94 117 VAL A CA 1
ATOM 958 C C . VAL A 1 117 ? 10.819 4.855 -5.737 1.00 92.94 117 VAL A C 1
ATOM 960 O O . VAL A 1 117 ? 10.172 5.474 -6.582 1.00 92.94 117 VAL A O 1
ATOM 963 N N . ASP A 1 118 ? 12.101 4.531 -5.914 1.00 90.75 118 ASP A N 1
ATOM 964 C CA . ASP A 1 118 ? 12.837 4.715 -7.168 1.00 90.75 118 ASP A CA 1
ATOM 965 C C . ASP A 1 118 ? 13.338 3.357 -7.689 1.00 90.75 118 ASP A C 1
ATOM 967 O O . ASP A 1 118 ? 14.425 2.900 -7.318 1.00 90.75 118 ASP A O 1
ATOM 971 N N . PRO A 1 119 ? 12.555 2.689 -8.557 1.00 81.62 119 PRO A N 1
ATOM 972 C CA . PRO A 1 119 ? 12.931 1.395 -9.114 1.00 81.62 119 PRO A CA 1
ATOM 973 C C . PRO A 1 119 ? 14.226 1.412 -9.934 1.00 81.62 119 PRO A C 1
ATOM 975 O O . PRO A 1 119 ? 14.864 0.373 -10.084 1.00 81.62 119 PRO A O 1
ATOM 978 N N . GLY A 1 120 ? 14.629 2.576 -10.458 1.00 76.88 120 GLY A N 1
ATOM 979 C CA . GLY A 1 120 ? 15.816 2.715 -11.300 1.00 76.88 120 GLY A CA 1
ATOM 980 C C . GLY A 1 120 ? 17.140 2.646 -10.537 1.00 76.88 120 GLY A C 1
ATOM 981 O O . GLY A 1 120 ? 18.188 2.499 -11.163 1.00 76.88 120 GLY A O 1
ATOM 982 N N . GLN A 1 121 ? 17.118 2.742 -9.204 1.00 68.75 121 GLN A N 1
ATOM 983 C CA . GLN A 1 121 ? 18.332 2.776 -8.380 1.00 68.75 121 GLN A CA 1
ATOM 984 C C . GLN A 1 121 ? 18.829 1.402 -7.920 1.00 68.75 121 GLN A C 1
ATOM 986 O O . GLN A 1 121 ? 19.934 1.314 -7.383 1.00 68.75 121 GLN A O 1
ATOM 991 N N . LEU A 1 122 ? 18.056 0.330 -8.116 1.00 68.94 122 LEU A N 1
ATOM 992 C CA . LEU A 1 122 ? 18.403 -0.993 -7.596 1.00 68.94 122 LEU A CA 1
ATOM 993 C C . LEU A 1 122 ? 18.979 -1.901 -8.696 1.00 68.94 122 LEU A C 1
ATOM 995 O O . LEU A 1 122 ? 18.213 -2.420 -9.514 1.00 68.94 122 LEU A O 1
ATOM 999 N N . PRO A 1 123 ? 20.309 -2.144 -8.724 1.00 67.38 123 PRO A N 1
ATOM 1000 C CA . PRO A 1 123 ? 20.882 -3.145 -9.618 1.00 67.38 123 PRO A CA 1
ATOM 1001 C C . PRO A 1 123 ? 20.329 -4.538 -9.288 1.00 67.38 123 PRO A C 1
ATOM 1003 O O . PRO A 1 123 ? 19.850 -4.792 -8.180 1.00 67.38 123 PRO A O 1
ATOM 1006 N N . LEU A 1 124 ? 20.394 -5.447 -10.265 1.00 65.19 124 LEU A N 1
ATOM 1007 C CA . LEU A 1 124 ? 20.045 -6.854 -10.064 1.00 65.19 124 LEU A CA 1
ATOM 1008 C C . LEU A 1 124 ? 20.842 -7.426 -8.891 1.00 65.19 124 LEU A C 1
ATOM 1010 O O . LEU A 1 124 ? 22.060 -7.255 -8.827 1.00 65.19 124 LEU A O 1
ATOM 1014 N N . ALA A 1 125 ? 20.155 -8.129 -7.988 1.00 67.94 125 ALA A N 1
ATOM 1015 C CA . ALA A 1 125 ? 20.830 -8.886 -6.948 1.00 67.94 125 ALA A CA 1
ATOM 1016 C C . ALA A 1 125 ? 21.719 -9.947 -7.607 1.00 67.94 125 ALA A C 1
ATOM 1018 O O . ALA A 1 125 ? 21.238 -10.887 -8.246 1.00 67.94 125 ALA A O 1
ATOM 1019 N N . GLU A 1 126 ? 23.030 -9.784 -7.470 1.00 67.00 126 GLU A N 1
ATOM 1020 C CA . GLU A 1 126 ? 23.987 -10.761 -7.961 1.00 67.00 126 GLU A CA 1
ATOM 1021 C C . GLU A 1 126 ? 24.021 -11.971 -7.026 1.00 67.00 126 GLU A C 1
ATOM 1023 O O . GLU A 1 126 ? 23.874 -11.861 -5.804 1.00 67.00 126 GLU A O 1
ATOM 1028 N N . LYS A 1 127 ? 24.232 -13.161 -7.595 1.00 66.62 127 LYS A N 1
ATOM 1029 C CA . LYS A 1 127 ? 24.497 -14.347 -6.781 1.00 66.62 127 LYS A CA 1
ATOM 1030 C C . LYS A 1 127 ? 25.834 -14.152 -6.074 1.00 66.62 127 LYS A C 1
ATOM 1032 O O . LYS A 1 127 ? 26.881 -14.204 -6.713 1.00 66.62 127 LYS A O 1
ATOM 1037 N N . ILE A 1 128 ? 25.793 -13.991 -4.756 1.00 65.44 128 ILE A N 1
ATOM 1038 C CA . ILE A 1 128 ? 26.986 -14.092 -3.921 1.00 65.44 128 ILE A CA 1
ATOM 1039 C C . ILE A 1 128 ? 27.354 -15.576 -3.870 1.00 65.44 128 ILE A C 1
ATOM 1041 O O . ILE A 1 128 ? 26.734 -16.355 -3.147 1.00 65.44 128 ILE A O 1
ATOM 1045 N N . TYR A 1 129 ? 28.337 -15.980 -4.669 1.00 64.75 129 TYR A N 1
ATOM 1046 C CA . TYR A 1 129 ? 29.051 -17.223 -4.411 1.00 64.75 129 TYR A CA 1
ATOM 1047 C C . TYR A 1 129 ? 30.056 -16.906 -3.308 1.00 64.75 129 TYR A C 1
ATOM 1049 O O . TYR A 1 129 ? 30.966 -16.115 -3.563 1.00 64.75 129 TYR A O 1
ATOM 1057 N N . PRO A 1 130 ? 29.909 -17.441 -2.084 1.00 64.88 130 PRO A N 1
ATOM 1058 C CA . PRO A 1 130 ? 31.027 -17.384 -1.163 1.00 64.88 130 PRO A CA 1
ATOM 1059 C C . PRO A 1 130 ? 32.208 -18.075 -1.857 1.00 64.88 130 PRO A C 1
ATOM 1061 O O . PRO A 1 130 ? 32.068 -19.202 -2.341 1.00 64.88 130 PRO A O 1
ATOM 1064 N N . GLU A 1 131 ? 33.354 -17.395 -1.939 1.00 68.56 131 GLU A N 1
ATOM 1065 C CA . GLU A 1 131 ? 34.621 -18.102 -2.143 1.00 68.56 131 GLU A CA 1
ATOM 1066 C C . GLU A 1 131 ? 34.754 -19.173 -1.048 1.00 68.56 131 GLU A C 1
ATOM 1068 O O . GLU A 1 131 ? 34.087 -19.062 -0.014 1.00 68.56 131 GLU A O 1
ATOM 1073 N N . GLU A 1 132 ? 35.526 -20.238 -1.308 1.00 65.50 132 GLU A N 1
ATOM 1074 C CA . GLU A 1 132 ? 35.593 -21.440 -0.461 1.00 65.50 132 GLU A CA 1
ATOM 1075 C C . GLU A 1 132 ? 35.404 -21.134 1.027 1.00 65.50 132 GLU A C 1
ATOM 1077 O O . GLU A 1 132 ? 36.081 -20.266 1.579 1.00 65.50 132 GLU A O 1
ATOM 1082 N N . ALA A 1 133 ? 34.448 -21.829 1.656 1.00 66.19 133 ALA A N 1
ATOM 1083 C CA . ALA A 1 133 ? 34.004 -21.543 3.012 1.00 66.19 133 ALA A CA 1
ATOM 1084 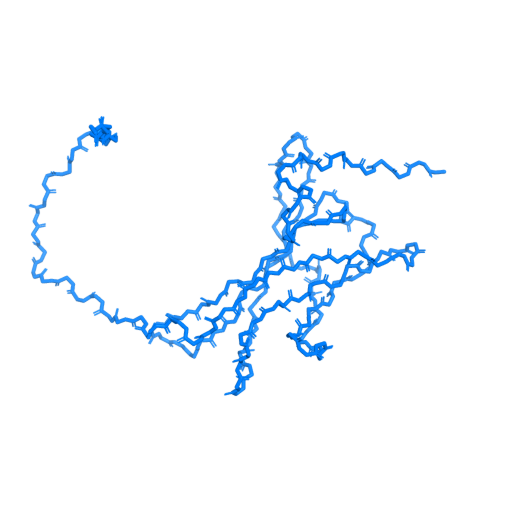C C . ALA A 1 133 ? 35.196 -21.438 3.974 1.00 66.19 133 ALA A C 1
ATOM 1086 O O . ALA A 1 133 ? 35.785 -22.441 4.375 1.00 66.19 133 ALA A O 1
ATOM 1087 N N . GLN A 1 134 ? 35.542 -20.209 4.349 1.00 68.38 134 GLN A N 1
ATOM 1088 C CA . GLN A 1 134 ? 36.550 -19.955 5.359 1.00 68.38 134 GLN A CA 1
ATOM 1089 C C . GLN A 1 134 ? 35.865 -19.991 6.724 1.00 68.38 134 GLN A C 1
ATOM 1091 O O . GLN A 1 134 ? 34.919 -19.242 6.975 1.00 68.38 134 GLN A O 1
ATOM 1096 N N . GLU A 1 135 ? 36.330 -20.857 7.623 1.00 68.62 135 GLU A N 1
ATOM 1097 C CA . GLU A 1 135 ? 35.921 -20.783 9.024 1.00 68.62 135 GLU A CA 1
ATOM 1098 C C . GLU A 1 135 ? 36.426 -19.464 9.615 1.00 68.62 135 GLU A C 1
ATOM 1100 O O . GLU A 1 135 ? 37.627 -19.249 9.787 1.00 68.62 135 GLU A O 1
ATOM 1105 N N . VAL A 1 136 ? 35.494 -18.564 9.920 1.00 75.25 136 VAL A N 1
ATOM 1106 C CA . VAL A 1 136 ? 35.775 -17.324 10.640 1.00 75.25 136 VAL A CA 1
ATOM 1107 C C . VAL A 1 136 ? 35.286 -17.492 12.072 1.00 75.25 136 VAL A C 1
ATOM 1109 O O . VAL A 1 136 ? 34.109 -17.764 12.312 1.00 75.25 136 VAL A O 1
ATOM 1112 N N . THR A 1 137 ? 36.174 -17.294 13.045 1.00 79.25 137 THR A N 1
ATOM 1113 C CA . THR A 1 137 ? 35.780 -17.228 14.455 1.00 79.25 137 THR A CA 1
ATOM 1114 C C . THR A 1 137 ? 34.957 -15.964 14.679 1.00 79.25 137 THR A C 1
ATOM 1116 O O . THR A 1 137 ? 35.496 -14.856 14.707 1.00 79.25 137 THR A O 1
ATOM 1119 N N . LEU A 1 138 ? 33.642 -16.119 14.835 1.00 79.19 138 LEU A N 1
ATOM 1120 C CA . LEU A 1 138 ? 32.762 -14.997 15.145 1.00 79.19 138 LEU A CA 1
ATOM 1121 C C . LEU A 1 138 ? 33.026 -14.497 16.574 1.00 79.19 138 LEU A C 1
ATOM 1123 O O . LEU A 1 138 ? 33.217 -15.303 17.491 1.00 79.19 138 LEU A O 1
ATOM 1127 N N . PRO A 1 139 ? 33.023 -13.175 16.806 1.00 79.81 139 PRO A N 1
ATOM 1128 C CA . PRO A 1 139 ? 33.133 -12.645 18.153 1.00 79.81 139 PRO A CA 1
ATOM 1129 C C . PRO A 1 139 ? 31.902 -13.047 18.976 1.00 79.81 139 PRO A C 1
ATOM 1131 O O . PRO A 1 139 ? 30.766 -12.945 18.520 1.00 79.81 139 PRO A O 1
ATOM 1134 N N . VAL A 1 140 ? 32.120 -13.425 20.238 1.00 77.06 140 VAL A N 1
ATOM 1135 C CA . VAL A 1 140 ? 31.043 -13.742 21.201 1.00 77.06 140 VAL A CA 1
ATOM 1136 C C . VAL A 1 140 ? 30.194 -12.498 21.535 1.00 77.06 140 VAL A C 1
ATOM 1138 O O . VAL A 1 140 ? 29.135 -12.583 22.151 1.00 77.06 140 VAL A O 1
ATOM 1141 N N . THR A 1 141 ? 30.644 -11.301 21.148 1.00 71.94 141 THR A N 1
ATOM 1142 C CA . THR A 1 141 ? 29.939 -10.040 21.387 1.00 71.94 141 THR A CA 1
ATOM 1143 C C . THR A 1 141 ? 30.228 -9.055 20.259 1.00 71.94 141 THR A C 1
ATOM 1145 O O . THR A 1 141 ? 31.385 -8.745 19.985 1.00 71.94 141 THR A O 1
ATOM 1148 N N . ILE A 1 142 ? 29.171 -8.525 19.645 1.00 76.06 142 ILE A N 1
ATOM 1149 C CA . ILE A 1 142 ? 29.241 -7.432 18.669 1.00 76.06 142 ILE A CA 1
ATOM 1150 C C . ILE A 1 142 ? 29.045 -6.116 19.431 1.00 76.06 142 ILE A C 1
ATOM 1152 O O . ILE A 1 142 ? 28.105 -5.990 20.217 1.00 76.06 142 ILE A O 1
ATOM 1156 N N . ARG A 1 143 ? 29.935 -5.138 19.233 1.00 76.19 143 ARG A N 1
ATOM 1157 C CA . ARG A 1 143 ? 29.807 -3.777 19.778 1.00 76.19 143 ARG A CA 1
ATOM 1158 C C . ARG A 1 143 ? 30.019 -2.765 18.662 1.00 76.19 143 ARG A C 1
ATOM 1160 O O . ARG A 1 143 ? 30.874 -2.970 17.804 1.00 76.19 143 ARG A O 1
ATOM 1167 N N . TRP A 1 144 ? 29.261 -1.675 18.701 1.00 69.75 144 TRP A N 1
ATOM 1168 C CA . TRP A 1 144 ? 29.509 -0.520 17.845 1.00 69.75 144 TRP A CA 1
ATOM 1169 C C . TRP A 1 144 ? 30.835 0.128 18.243 1.00 69.75 144 TRP A C 1
ATOM 1171 O O . TRP A 1 144 ? 31.090 0.342 19.428 1.00 69.75 144 TRP A O 1
ATOM 1181 N N . ASN A 1 145 ? 31.676 0.429 17.257 1.00 69.88 145 ASN A N 1
ATOM 1182 C CA . ASN A 1 145 ? 32.841 1.277 17.465 1.00 69.88 145 ASN A CA 1
ATOM 1183 C C . ASN A 1 145 ? 32.378 2.729 17.310 1.00 69.88 145 ASN A C 1
ATOM 1185 O O . ASN A 1 145 ? 32.219 3.214 16.191 1.00 69.88 145 ASN A O 1
ATOM 1189 N N . ASP A 1 146 ? 32.147 3.421 18.424 1.00 62.34 146 ASP A N 1
ATOM 1190 C CA . ASP A 1 146 ? 31.922 4.870 18.437 1.00 62.34 146 ASP A CA 1
ATOM 1191 C C . ASP A 1 146 ? 33.258 5.602 18.202 1.00 62.34 146 ASP A C 1
ATOM 1193 O O . ASP A 1 146 ? 33.796 6.263 19.084 1.00 62.34 146 ASP A O 1
ATOM 1197 N N . ASN A 1 147 ? 33.817 5.493 16.995 1.00 55.28 147 ASN A N 1
ATOM 1198 C CA . ASN A 1 147 ? 34.902 6.375 16.562 1.00 55.28 147 ASN A CA 1
ATOM 1199 C C . ASN A 1 147 ? 34.298 7.618 15.905 1.00 55.28 147 ASN A C 1
ATOM 1201 O O . ASN A 1 147 ? 34.332 7.778 14.687 1.00 55.28 147 ASN A O 1
ATOM 1205 N N . ARG A 1 148 ? 33.729 8.498 16.734 1.00 47.19 148 ARG A N 1
ATOM 1206 C CA . ARG A 1 148 ? 33.483 9.896 16.370 1.00 47.19 148 ARG A CA 1
ATOM 1207 C C . ARG A 1 148 ? 34.633 10.736 16.925 1.00 47.19 148 ARG A C 1
ATOM 1209 O O . ARG A 1 148 ? 34.644 11.027 18.117 1.00 47.19 148 ARG A O 1
ATOM 1216 N N . ASN A 1 149 ? 35.583 11.075 16.058 1.00 40.53 149 ASN A N 1
ATOM 1217 C CA . ASN A 1 149 ? 36.434 12.259 16.195 1.00 40.53 149 ASN A CA 1
ATOM 1218 C C . ASN A 1 149 ? 35.953 13.291 15.181 1.00 40.53 149 ASN A C 1
ATOM 1220 O O . ASN A 1 149 ? 35.720 12.874 14.024 1.00 40.53 149 ASN A O 1
#

pLDDT: mean 83.82, std 16.35, range [27.52, 97.88]